Protein AF-A0A970RUE9-F1 (afdb_monomer_lite)

Radius of gyration: 29.3 Å; chains: 1; bounding box: 84×40×72 Å

Sequence (113 aa):
MDEKIIDLTKTVHELVKSNENIKDILAEIGFTDILKPGMLATAGRFMTIPKGAAFKKIDMSRVKEAFIARGYKIKSSPTLRAAIKTTKISGLRQRTPTFLSVILPSAAKMANT

Foldseek 3Di:
DDAQEDEQVAFQLVRCVVPVVVLVLCVVQPVPVCSPPVNCVPVSRVDTPVNVCVVVVHDPVVSVVSCVVVRYHYPDDPDDDDPPPDPPDDDPDDDDDDDDDDDDDDDDDDDDD

Secondary structure (DSSP, 8-state):
----EE-TTSBHHHHHHH-TTHHHHHHHHT-HHHHSHHHHHTGGGT-BHHHHHHHHT--HHHHHHHHHHTTPEE---S-----------------------------------

Structure (mmCIF, N/CA/C/O backbone):
data_AF-A0A970RUE9-F1
#
_entry.id   AF-A0A970RUE9-F1
#
loop_
_atom_site.group_PDB
_atom_site.id
_atom_site.type_symbol
_atom_site.label_atom_id
_atom_site.label_alt_id
_atom_site.label_comp_id
_atom_site.label_asym_id
_atom_site.label_entity_id
_atom_site.label_seq_id
_atom_site.pdbx_PDB_ins_code
_atom_site.Cartn_x
_atom_site.Cartn_y
_atom_site.Cartn_z
_atom_site.occupancy
_atom_site.B_iso_or_equiv
_atom_site.auth_seq_id
_atom_site.auth_comp_id
_atom_site.auth_asym_id
_atom_site.auth_atom_id
_atom_site.pdbx_PDB_model_num
ATOM 1 N N . MET A 1 1 ? -18.600 3.598 17.677 1.00 44.25 1 MET A N 1
ATOM 2 C CA . MET A 1 1 ? -18.184 3.069 16.363 1.00 44.25 1 MET A CA 1
ATOM 3 C C . MET A 1 1 ? -16.791 3.585 16.099 1.00 44.25 1 MET A C 1
ATOM 5 O O . MET A 1 1 ? 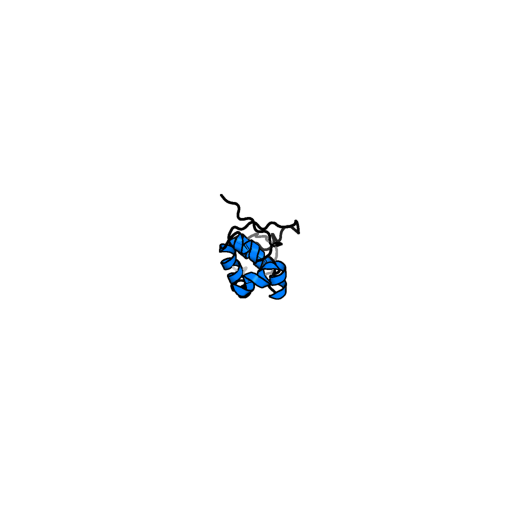-16.617 4.796 16.057 1.00 44.25 1 MET A O 1
ATOM 9 N N . ASP A 1 2 ? -15.812 2.695 16.014 1.00 60.78 2 ASP A N 1
ATOM 10 C CA . ASP A 1 2 ? -14.410 3.055 15.814 1.00 60.78 2 ASP A CA 1
ATOM 11 C C . ASP A 1 2 ? -14.233 3.693 14.434 1.00 60.78 2 ASP A C 1
ATOM 13 O O . ASP A 1 2 ? -14.449 3.058 13.397 1.00 60.78 2 ASP A O 1
ATOM 17 N N . GLU A 1 3 ? -13.893 4.979 14.406 1.00 69.06 3 GLU A N 1
ATOM 18 C CA . GLU A 1 3 ? -13.628 5.673 13.153 1.00 69.06 3 GLU A CA 1
ATOM 19 C C . GLU A 1 3 ? -12.363 5.091 12.509 1.00 69.06 3 GLU A C 1
ATOM 21 O O . GLU A 1 3 ? -11.248 5.247 13.010 1.00 69.06 3 GLU A O 1
ATOM 26 N N . LYS A 1 4 ? -12.522 4.416 11.367 1.00 84.12 4 LYS A N 1
ATOM 27 C CA . LYS A 1 4 ? -11.404 3.855 10.598 1.00 84.12 4 LYS A CA 1
ATOM 28 C C . LYS A 1 4 ? -10.675 4.970 9.848 1.00 84.12 4 LYS A C 1
ATOM 30 O O . LYS A 1 4 ? -10.934 5.211 8.672 1.00 84.12 4 LYS A O 1
ATOM 35 N N . ILE A 1 5 ? -9.777 5.676 10.530 1.00 89.12 5 ILE A N 1
ATOM 36 C CA . ILE A 1 5 ? -8.967 6.745 9.933 1.00 89.12 5 ILE A CA 1
ATOM 37 C C . ILE A 1 5 ? -7.639 6.169 9.433 1.00 89.12 5 ILE A C 1
ATOM 39 O O . ILE A 1 5 ? -6.924 5.501 10.177 1.00 89.12 5 ILE A O 1
ATOM 43 N N . ILE A 1 6 ? -7.290 6.452 8.178 1.00 90.12 6 ILE A N 1
ATOM 44 C CA . ILE A 1 6 ? -6.029 6.033 7.559 1.00 90.12 6 ILE A CA 1
ATOM 45 C C . ILE A 1 6 ? -5.169 7.238 7.180 1.00 90.12 6 ILE A C 1
ATOM 47 O O . ILE A 1 6 ? -5.648 8.202 6.586 1.00 90.12 6 ILE A O 1
ATOM 51 N N . ASP A 1 7 ? -3.879 7.168 7.498 1.00 91.12 7 ASP A N 1
ATOM 52 C CA . ASP A 1 7 ? -2.892 8.184 7.139 1.00 91.12 7 ASP A CA 1
ATOM 53 C C . ASP A 1 7 ? -1.952 7.643 6.057 1.00 91.12 7 ASP A C 1
ATOM 55 O O . ASP A 1 7 ? -1.115 6.782 6.315 1.00 91.12 7 ASP A O 1
ATOM 59 N N . LEU A 1 8 ? -2.096 8.148 4.831 1.00 88.88 8 LEU A N 1
ATOM 60 C CA . LEU A 1 8 ? -1.333 7.673 3.672 1.00 88.88 8 LEU A CA 1
ATOM 61 C C . LEU A 1 8 ? 0.148 8.088 3.707 1.00 88.88 8 LEU A C 1
ATOM 63 O O . LEU A 1 8 ? 0.922 7.636 2.863 1.00 88.88 8 LEU A O 1
ATOM 67 N N . THR A 1 9 ? 0.545 8.952 4.647 1.00 89.12 9 THR A N 1
ATOM 68 C CA . THR A 1 9 ? 1.953 9.326 4.851 1.00 89.12 9 THR A CA 1
ATOM 69 C C . THR A 1 9 ? 2.732 8.262 5.616 1.00 89.12 9 THR A C 1
ATOM 71 O O . THR A 1 9 ? 3.954 8.192 5.485 1.00 89.12 9 THR A O 1
ATOM 74 N N . LYS A 1 10 ? 2.027 7.405 6.366 1.00 91.69 10 LYS A N 1
ATOM 75 C CA . LYS A 1 10 ? 2.625 6.289 7.090 1.00 91.69 10 LYS A CA 1
ATOM 76 C C . LYS A 1 10 ? 3.113 5.205 6.142 1.00 91.69 10 LYS A C 1
ATOM 78 O O . LYS A 1 10 ? 2.686 5.075 4.990 1.00 91.69 10 LYS A O 1
ATOM 83 N N . THR A 1 11 ? 4.029 4.408 6.663 1.00 93.31 11 THR A N 1
ATOM 84 C CA . THR A 1 11 ? 4.614 3.287 5.934 1.00 93.31 11 THR A CA 1
ATOM 85 C C . THR A 1 11 ? 3.600 2.152 5.810 1.00 93.31 11 THR A C 1
ATOM 87 O O . THR A 1 11 ? 2.717 1.986 6.658 1.00 93.31 11 THR A O 1
ATOM 90 N N . VAL A 1 12 ? 3.714 1.340 4.757 1.00 92.06 12 VAL A N 1
ATOM 91 C CA . VAL A 1 12 ? 2.808 0.195 4.551 1.00 92.06 12 VAL A CA 1
ATOM 92 C C . VAL A 1 12 ? 2.861 -0.759 5.749 1.00 92.06 12 VAL A C 1
ATOM 94 O O . VAL A 1 12 ? 1.824 -1.245 6.195 1.00 92.06 12 VAL A O 1
ATOM 97 N N . HIS A 1 13 ? 4.048 -0.963 6.324 1.00 93.38 13 HIS A N 1
ATOM 98 C CA . HIS A 1 13 ? 4.236 -1.780 7.519 1.00 93.38 13 HIS A CA 1
ATOM 99 C C . HIS A 1 13 ? 3.437 -1.258 8.729 1.00 93.38 13 HIS A C 1
ATOM 101 O O . HIS A 1 13 ? 2.758 -2.036 9.395 1.00 93.38 13 HIS A O 1
ATOM 107 N N . GLU A 1 14 ? 3.469 0.047 9.015 1.00 92.88 14 GLU A N 1
ATOM 108 C CA . GLU A 1 14 ? 2.717 0.641 10.135 1.00 92.88 14 GLU A CA 1
ATOM 109 C C . GLU A 1 14 ? 1.203 0.573 9.941 1.00 92.88 14 GLU A C 1
ATOM 111 O O . GLU A 1 14 ? 0.463 0.315 10.894 1.00 92.88 14 GLU A O 1
ATOM 116 N N . LEU A 1 15 ? 0.744 0.810 8.711 1.00 91.88 15 LEU A N 1
ATOM 117 C CA . LEU A 1 15 ? -0.669 0.747 8.359 1.00 91.88 15 LEU A CA 1
ATOM 118 C C . LEU A 1 15 ? -1.209 -0.665 8.565 1.00 91.88 15 LEU A C 1
ATOM 120 O O . LEU A 1 15 ? -2.169 -0.859 9.306 1.00 91.88 15 LEU A O 1
ATOM 124 N N . VAL A 1 16 ? -0.529 -1.653 7.989 1.00 90.50 16 VAL A N 1
ATOM 125 C CA . VAL A 1 16 ? -0.894 -3.063 8.113 1.00 90.50 16 VAL A CA 1
ATOM 126 C C . VAL A 1 16 ? -0.827 -3.546 9.566 1.00 90.50 16 VAL A C 1
ATOM 128 O O . VAL A 1 16 ? -1.699 -4.294 9.994 1.00 90.50 16 VAL A O 1
ATOM 131 N N . LYS A 1 17 ? 0.160 -3.087 10.347 1.00 90.50 17 LYS A N 1
ATOM 132 C CA . LYS A 1 17 ? 0.273 -3.413 11.778 1.00 90.50 17 LYS A CA 1
ATOM 133 C C . LYS A 1 17 ? -0.880 -2.836 12.605 1.00 90.50 17 LYS A C 1
ATOM 135 O O . LYS A 1 17 ? -1.278 -3.434 13.596 1.00 90.50 17 LYS A O 1
ATOM 140 N N . SER A 1 18 ? -1.391 -1.671 12.213 1.00 89.00 18 SER A N 1
ATOM 141 C CA . SER A 1 18 ? -2.514 -1.015 12.889 1.00 89.00 18 SER A CA 1
ATOM 142 C C . SER A 1 18 ? -3.851 -1.665 12.525 1.00 89.00 18 SER A C 1
ATOM 144 O O . SER A 1 18 ? -4.763 -1.702 13.346 1.00 89.00 18 SER A O 1
ATOM 146 N N . ASN A 1 19 ? -3.990 -2.154 11.290 1.00 88.31 19 ASN A N 1
ATOM 147 C CA . ASN A 1 19 ? -5.195 -2.827 10.830 1.00 88.31 19 ASN A CA 1
ATOM 148 C C . ASN A 1 19 ? -4.880 -3.796 9.684 1.00 88.31 19 ASN A C 1
ATOM 150 O O . ASN A 1 19 ? -4.567 -3.376 8.568 1.00 88.31 19 ASN A O 1
ATOM 154 N N . GLU A 1 20 ? -5.027 -5.095 9.940 1.00 86.56 20 GLU A N 1
ATOM 155 C CA . GLU A 1 20 ? -4.693 -6.126 8.955 1.00 86.56 20 GLU A CA 1
ATOM 156 C C . GLU A 1 20 ? -5.613 -6.124 7.731 1.00 86.56 20 GLU A C 1
ATOM 158 O O . GLU A 1 20 ? -5.161 -6.495 6.652 1.00 86.56 20 GLU A O 1
ATOM 163 N N . ASN A 1 21 ? -6.843 -5.607 7.844 1.00 89.94 21 ASN A N 1
ATOM 164 C CA . ASN A 1 21 ? -7.774 -5.490 6.711 1.00 89.94 21 ASN A CA 1
ATOM 165 C C . ASN A 1 21 ? -7.229 -4.584 5.589 1.00 89.94 21 ASN A C 1
ATOM 167 O O . ASN A 1 21 ? -7.699 -4.628 4.455 1.00 89.94 21 ASN A O 1
ATOM 171 N N . ILE A 1 22 ? -6.225 -3.748 5.884 1.00 90.75 22 ILE A N 1
ATOM 172 C CA . ILE A 1 22 ? -5.545 -2.925 4.878 1.00 90.75 22 ILE A CA 1
ATOM 173 C C . ILE A 1 22 ? -4.786 -3.803 3.871 1.00 90.75 22 ILE A C 1
ATOM 175 O O . ILE A 1 22 ? -4.637 -3.393 2.720 1.00 90.75 22 ILE A O 1
ATOM 179 N N . LYS A 1 23 ? -4.348 -5.012 4.263 1.00 91.38 23 LYS A N 1
ATOM 180 C CA . LYS A 1 23 ? -3.680 -5.966 3.362 1.00 91.38 23 LYS A CA 1
ATOM 181 C C . LYS A 1 23 ? -4.570 -6.297 2.163 1.00 91.38 23 LYS A C 1
ATOM 183 O O . LYS A 1 23 ? -4.108 -6.206 1.031 1.00 91.38 23 LYS A O 1
ATOM 188 N N . ASP A 1 24 ? -5.845 -6.584 2.405 1.00 91.69 24 ASP A N 1
ATOM 189 C CA . ASP A 1 24 ? -6.787 -6.984 1.354 1.00 91.69 24 ASP A CA 1
ATOM 190 C C . ASP A 1 24 ? -7.041 -5.842 0.367 1.00 91.69 24 ASP A C 1
ATOM 192 O O . ASP A 1 24 ? -6.972 -6.021 -0.846 1.00 91.69 24 ASP A O 1
ATOM 196 N N . ILE A 1 25 ? -7.230 -4.628 0.889 1.00 92.62 25 ILE A N 1
ATOM 197 C CA . ILE A 1 25 ? -7.442 -3.424 0.075 1.00 92.62 25 ILE A CA 1
ATOM 198 C C . ILE A 1 25 ? -6.212 -3.146 -0.796 1.00 92.62 25 ILE A C 1
ATOM 200 O O . ILE A 1 25 ? -6.324 -2.864 -1.987 1.00 92.62 25 ILE A O 1
ATOM 204 N N . LEU A 1 26 ? -5.015 -3.250 -0.214 1.00 91.44 26 LEU A N 1
ATOM 205 C CA . LEU A 1 26 ? -3.763 -3.080 -0.945 1.00 91.44 26 LEU A CA 1
ATOM 206 C C . LEU A 1 26 ? -3.596 -4.144 -2.036 1.00 91.44 26 LEU A C 1
ATOM 208 O O . LEU A 1 26 ? -3.180 -3.804 -3.146 1.00 91.44 26 LEU A O 1
ATOM 212 N N . ALA A 1 27 ? -3.955 -5.400 -1.764 1.00 91.81 27 ALA A N 1
ATOM 213 C CA . ALA A 1 27 ? -3.907 -6.473 -2.752 1.00 91.81 27 ALA A CA 1
ATOM 214 C C . ALA A 1 27 ? -4.824 -6.175 -3.950 1.00 91.81 27 ALA A C 1
ATOM 216 O O . ALA A 1 27 ? -4.373 -6.270 -5.091 1.00 91.81 27 ALA A O 1
ATOM 217 N N . GLU A 1 28 ? -6.056 -5.723 -3.698 1.00 91.19 28 GLU A N 1
ATOM 218 C CA . GLU A 1 28 ? -7.041 -5.366 -4.733 1.00 91.19 28 GLU A CA 1
ATOM 219 C C . GLU A 1 28 ? -6.599 -4.198 -5.618 1.00 91.19 28 GLU A C 1
ATOM 221 O O . GLU A 1 28 ? -6.864 -4.177 -6.821 1.00 91.19 28 GLU A O 1
ATOM 226 N N . ILE A 1 29 ? -5.896 -3.224 -5.040 1.00 90.31 29 ILE A N 1
ATOM 227 C CA . ILE A 1 29 ? -5.362 -2.080 -5.786 1.00 90.31 29 ILE A CA 1
ATOM 228 C C . ILE A 1 29 ? -4.118 -2.477 -6.611 1.00 90.31 29 ILE A C 1
ATOM 230 O O . ILE A 1 29 ? -3.748 -1.769 -7.546 1.00 90.31 29 ILE A O 1
ATOM 234 N N . GLY A 1 30 ? -3.482 -3.616 -6.307 1.00 88.69 30 GLY A N 1
ATOM 235 C CA . GLY A 1 30 ? -2.314 -4.138 -7.029 1.00 88.69 30 GLY A CA 1
ATOM 236 C C . GLY A 1 30 ? -0.991 -4.052 -6.259 1.00 88.69 30 GLY A C 1
ATOM 237 O O . GLY A 1 30 ? 0.081 -4.311 -6.814 1.00 88.69 30 GLY A O 1
ATOM 238 N N . PHE A 1 31 ? -1.027 -3.732 -4.967 1.00 89.69 31 PHE A N 1
ATOM 239 C CA . PHE A 1 31 ? 0.129 -3.736 -4.065 1.00 89.69 31 PHE A CA 1
ATOM 240 C C . PHE A 1 31 ? 0.429 -5.140 -3.512 1.00 89.69 31 PHE A C 1
ATOM 242 O O . PHE A 1 31 ? 0.744 -5.303 -2.344 1.00 89.69 31 PHE A O 1
ATOM 249 N N . THR A 1 32 ? 0.367 -6.180 -4.335 1.00 89.88 32 THR A N 1
ATOM 250 C CA . THR A 1 32 ? 0.569 -7.571 -3.889 1.00 89.88 32 THR A CA 1
ATOM 251 C C . THR A 1 32 ? 2.011 -7.870 -3.464 1.00 89.88 32 THR A C 1
ATOM 253 O O . THR A 1 32 ? 2.239 -8.566 -2.478 1.00 89.88 32 THR A O 1
ATOM 256 N N . ASP A 1 33 ? 3.007 -7.305 -4.153 1.00 90.00 33 ASP A N 1
ATOM 257 C CA . ASP A 1 33 ? 4.423 -7.585 -3.866 1.00 90.00 33 ASP A CA 1
ATOM 258 C C . ASP A 1 33 ? 4.880 -7.076 -2.501 1.00 90.00 33 ASP A C 1
ATOM 260 O O . ASP A 1 33 ? 5.650 -7.752 -1.823 1.00 90.00 33 ASP A O 1
ATOM 264 N N . ILE A 1 34 ? 4.389 -5.905 -2.080 1.00 89.38 34 ILE A N 1
ATOM 265 C CA . ILE A 1 34 ? 4.759 -5.307 -0.790 1.00 89.38 34 ILE A CA 1
ATOM 266 C C . ILE A 1 34 ? 4.105 -6.035 0.392 1.00 89.38 34 ILE A C 1
ATOM 268 O O . ILE A 1 34 ? 4.570 -5.897 1.518 1.00 89.38 34 ILE A O 1
ATOM 272 N N . LEU A 1 35 ? 3.059 -6.832 0.143 1.00 89.44 35 LEU A N 1
ATOM 273 C CA . LEU A 1 35 ? 2.371 -7.633 1.161 1.00 89.44 35 LEU A CA 1
ATOM 274 C C . LEU A 1 35 ? 3.080 -8.956 1.460 1.00 89.44 35 LEU A C 1
ATOM 276 O O . LEU A 1 35 ? 2.794 -9.578 2.483 1.00 89.44 35 LEU A O 1
ATOM 280 N N . LYS A 1 36 ? 4.021 -9.385 0.608 1.00 92.38 36 LYS A N 1
ATOM 281 C CA . LYS A 1 36 ? 4.854 -10.562 0.882 1.00 92.38 36 LYS A CA 1
ATOM 282 C C . LYS A 1 36 ? 5.606 -10.332 2.202 1.00 92.38 36 LYS A C 1
ATOM 284 O O . LYS A 1 36 ? 6.205 -9.269 2.357 1.00 92.38 36 LYS A O 1
ATOM 289 N N . PRO A 1 37 ? 5.644 -11.299 3.136 1.00 87.75 37 PRO A N 1
ATOM 290 C CA . PRO A 1 37 ? 6.149 -11.078 4.495 1.00 87.75 37 PRO A CA 1
ATOM 291 C C . PRO A 1 37 ? 7.591 -10.550 4.526 1.00 87.75 37 PRO A C 1
ATOM 293 O O . PRO A 1 37 ? 7.886 -9.614 5.269 1.00 87.75 37 PRO A O 1
ATOM 296 N N . GLY A 1 38 ? 8.468 -11.066 3.657 1.00 91.56 38 GLY A N 1
ATOM 297 C CA . GLY A 1 38 ? 9.839 -10.561 3.528 1.00 91.56 38 GLY A CA 1
ATOM 298 C C . GLY A 1 38 ? 9.908 -9.107 3.044 1.00 91.56 38 GLY A C 1
ATOM 299 O O . GLY A 1 38 ? 10.685 -8.315 3.575 1.00 91.56 38 GLY A O 1
ATOM 300 N N . MET A 1 39 ? 9.054 -8.725 2.090 1.00 91.19 39 MET A N 1
ATOM 301 C CA . MET A 1 39 ? 8.994 -7.360 1.555 1.00 91.19 39 MET A CA 1
ATOM 302 C C . MET A 1 39 ? 8.355 -6.390 2.546 1.00 91.19 39 MET A C 1
ATOM 304 O O . MET A 1 39 ? 8.854 -5.283 2.725 1.00 91.19 39 MET A O 1
ATOM 308 N N . LEU A 1 40 ? 7.291 -6.804 3.234 1.00 91.38 40 LEU A N 1
ATOM 309 C CA . LEU A 1 40 ? 6.607 -5.993 4.236 1.00 91.38 40 LEU A CA 1
ATOM 310 C C . LEU A 1 40 ? 7.539 -5.646 5.407 1.00 91.38 40 LEU A C 1
ATOM 312 O O . LEU A 1 40 ? 7.545 -4.509 5.877 1.00 91.38 40 LEU A O 1
ATOM 316 N N . ALA A 1 41 ? 8.358 -6.607 5.848 1.00 90.94 41 ALA A N 1
ATOM 317 C CA . ALA A 1 41 ? 9.317 -6.421 6.935 1.00 90.94 41 ALA A CA 1
ATOM 318 C C . ALA A 1 41 ? 10.534 -5.559 6.551 1.00 90.94 41 ALA A C 1
ATOM 320 O O . ALA A 1 41 ? 11.170 -4.986 7.435 1.00 90.94 41 ALA A O 1
ATOM 321 N N . THR A 1 42 ? 10.854 -5.451 5.258 1.00 91.94 42 THR A N 1
ATOM 322 C CA . THR A 1 42 ? 12.019 -4.712 4.748 1.00 91.94 42 THR A CA 1
ATOM 323 C C . THR A 1 42 ? 11.584 -3.429 4.041 1.00 91.94 42 THR A C 1
ATOM 325 O O . THR A 1 42 ? 11.540 -2.361 4.652 1.00 91.94 42 THR A O 1
ATOM 328 N N . ALA A 1 43 ? 11.192 -3.530 2.771 1.00 89.31 43 ALA A N 1
ATOM 329 C CA . ALA A 1 43 ? 10.739 -2.420 1.942 1.00 89.31 43 ALA A CA 1
ATOM 330 C C . ALA A 1 43 ? 9.485 -1.737 2.510 1.00 89.31 43 ALA A C 1
ATOM 332 O O . ALA A 1 43 ? 9.356 -0.517 2.427 1.00 89.31 43 ALA A O 1
ATOM 333 N N . GLY A 1 44 ? 8.584 -2.493 3.143 1.00 89.06 44 GLY A N 1
ATOM 334 C CA . GLY A 1 44 ? 7.346 -1.976 3.727 1.00 89.06 44 GLY A CA 1
ATOM 335 C C . GLY A 1 44 ? 7.558 -0.963 4.853 1.00 89.06 44 GLY A C 1
ATOM 336 O O . GLY A 1 44 ? 6.645 -0.186 5.124 1.00 89.06 44 GLY A O 1
ATOM 337 N N . ARG A 1 45 ? 8.751 -0.922 5.468 1.00 91.50 45 ARG A N 1
ATOM 338 C CA . ARG A 1 45 ? 9.134 0.062 6.499 1.00 91.50 45 ARG A CA 1
ATOM 339 C C . ARG A 1 45 ? 9.537 1.426 5.941 1.00 91.50 45 ARG A C 1
ATOM 341 O O . ARG A 1 45 ? 9.607 2.384 6.695 1.00 91.50 45 ARG A O 1
ATOM 348 N N . PHE A 1 46 ? 9.812 1.519 4.644 1.00 89.50 46 PHE A N 1
ATOM 349 C CA . PHE A 1 46 ? 10.241 2.763 3.990 1.00 89.50 46 PHE A CA 1
ATOM 350 C C . PHE A 1 46 ? 9.296 3.177 2.859 1.00 89.50 46 PHE A C 1
ATOM 352 O O . PHE A 1 46 ? 9.234 4.348 2.474 1.00 89.50 46 PHE A O 1
ATOM 359 N N . MET A 1 47 ? 8.553 2.210 2.318 1.00 90.38 47 MET A N 1
ATOM 360 C CA . MET A 1 47 ? 7.568 2.417 1.274 1.00 90.38 47 MET A CA 1
ATOM 361 C C . MET A 1 47 ? 6.269 2.948 1.877 1.00 90.38 47 MET A C 1
ATOM 363 O O . MET A 1 47 ? 5.695 2.355 2.792 1.00 90.38 47 MET A O 1
ATOM 367 N N . THR A 1 48 ? 5.781 4.049 1.320 1.00 92.50 48 THR A N 1
ATOM 368 C CA . THR A 1 48 ? 4.453 4.596 1.606 1.00 92.50 48 THR A CA 1
ATOM 369 C C . THR A 1 48 ? 3.528 4.322 0.425 1.00 92.50 48 THR A C 1
ATOM 371 O O . THR A 1 48 ? 3.986 4.092 -0.699 1.00 92.50 48 THR A O 1
ATOM 374 N N . ILE A 1 49 ? 2.216 4.369 0.660 1.00 91.88 49 ILE A N 1
ATOM 375 C CA . ILE A 1 49 ? 1.212 4.188 -0.396 1.00 91.88 49 ILE A CA 1
ATOM 376 C C . ILE A 1 49 ? 1.426 5.140 -1.591 1.00 91.88 49 ILE A C 1
ATOM 378 O O . ILE A 1 49 ? 1.463 4.636 -2.712 1.00 91.88 49 ILE A O 1
ATOM 382 N N . PRO A 1 50 ? 1.638 6.465 -1.425 1.00 91.19 50 PRO A N 1
ATOM 383 C CA . PRO A 1 50 ? 1.848 7.354 -2.570 1.00 91.19 50 PRO A CA 1
ATOM 384 C C . PRO A 1 50 ? 3.122 7.037 -3.360 1.00 91.19 50 PRO A C 1
ATOM 386 O O . PRO A 1 50 ? 3.105 7.093 -4.588 1.00 91.19 50 PRO A O 1
ATOM 389 N N . LYS A 1 51 ? 4.213 6.647 -2.686 1.00 90.62 51 LYS A N 1
ATOM 390 C CA . LYS A 1 51 ? 5.455 6.247 -3.368 1.00 90.62 51 LYS A CA 1
ATOM 391 C C . LYS A 1 51 ? 5.261 4.965 -4.173 1.00 90.62 51 LYS A C 1
ATOM 393 O O . LYS A 1 51 ? 5.656 4.899 -5.333 1.00 90.62 51 LYS A O 1
ATOM 398 N N . GLY A 1 52 ? 4.618 3.962 -3.579 1.00 89.81 52 GLY A N 1
ATOM 399 C CA . GLY A 1 52 ? 4.357 2.707 -4.272 1.00 89.81 52 GLY A CA 1
ATOM 400 C C . GLY A 1 52 ? 3.327 2.858 -5.399 1.00 89.81 52 GLY A C 1
ATOM 401 O O . GLY A 1 52 ? 3.467 2.199 -6.425 1.00 89.81 52 GLY A O 1
ATOM 402 N N . ALA A 1 53 ? 2.346 3.758 -5.255 1.00 91.12 53 ALA A N 1
ATOM 403 C CA . ALA A 1 53 ? 1.391 4.091 -6.310 1.00 91.12 53 ALA A CA 1
ATOM 404 C C . ALA A 1 53 ? 2.105 4.707 -7.518 1.00 91.12 53 ALA A C 1
ATOM 406 O O . ALA A 1 53 ? 1.921 4.238 -8.636 1.00 91.12 53 ALA A O 1
ATOM 407 N N . ALA A 1 54 ? 2.998 5.678 -7.291 1.00 90.06 54 ALA A N 1
ATOM 408 C CA . ALA A 1 54 ? 3.820 6.258 -8.352 1.00 90.06 54 ALA A CA 1
ATOM 409 C C . ALA A 1 54 ? 4.703 5.202 -9.039 1.00 90.06 54 ALA A C 1
ATOM 411 O O . ALA A 1 54 ? 4.771 5.154 -10.265 1.00 90.06 54 ALA A O 1
ATOM 412 N N . PHE A 1 55 ? 5.323 4.307 -8.262 1.00 88.19 55 PHE A N 1
ATOM 413 C CA . PHE A 1 55 ? 6.177 3.241 -8.793 1.00 88.19 55 PHE A CA 1
ATOM 414 C C . PHE A 1 55 ? 5.400 2.222 -9.640 1.00 88.19 55 PHE A C 1
ATOM 416 O O . PHE A 1 55 ? 5.842 1.844 -10.723 1.00 88.19 55 PHE A O 1
ATOM 423 N N . LYS A 1 56 ? 4.216 1.806 -9.177 1.00 87.62 56 LYS A N 1
ATOM 424 C CA . LYS A 1 56 ? 3.328 0.886 -9.904 1.00 87.62 56 LYS A CA 1
ATOM 425 C C . LYS A 1 56 ? 2.457 1.577 -10.962 1.00 87.62 56 LYS A C 1
ATOM 427 O O . LYS A 1 56 ? 1.681 0.892 -11.620 1.00 87.62 56 LYS A O 1
ATOM 432 N N . LYS A 1 57 ? 2.588 2.899 -11.141 1.00 90.94 57 LYS A N 1
ATOM 433 C CA . LYS A 1 57 ? 1.758 3.726 -12.038 1.00 90.94 57 LYS A CA 1
ATOM 434 C C . LYS A 1 57 ? 0.254 3.578 -11.760 1.00 90.94 57 LYS A C 1
ATOM 436 O O . LYS A 1 57 ? -0.552 3.458 -12.676 1.00 90.94 57 LYS A O 1
ATOM 441 N N . ILE A 1 58 ? -0.111 3.556 -10.481 1.00 89.12 58 ILE A N 1
ATOM 442 C CA . ILE A 1 58 ? -1.494 3.489 -10.007 1.00 89.12 58 ILE A CA 1
ATOM 443 C C . ILE A 1 58 ? -1.955 4.901 -9.650 1.00 89.12 58 ILE A C 1
ATOM 445 O O . ILE A 1 58 ? -1.287 5.607 -8.891 1.00 89.12 58 ILE A O 1
ATOM 449 N N . ASP A 1 59 ? -3.129 5.293 -10.140 1.00 90.50 59 ASP A N 1
ATOM 450 C CA . ASP A 1 59 ? -3.712 6.592 -9.824 1.00 90.50 59 ASP A CA 1
ATOM 451 C C . ASP A 1 59 ? -4.080 6.709 -8.343 1.00 90.50 59 ASP A C 1
ATOM 453 O O . ASP A 1 59 ? -4.829 5.900 -7.786 1.00 90.50 59 ASP A O 1
ATOM 457 N N . MET A 1 60 ? -3.619 7.789 -7.709 1.00 88.88 60 MET A N 1
ATOM 458 C CA . MET A 1 60 ? -3.929 8.071 -6.305 1.00 88.88 60 MET A CA 1
ATOM 459 C C . MET A 1 60 ? -5.429 8.239 -6.046 1.00 88.88 60 MET A C 1
ATOM 461 O O . MET A 1 60 ? -5.881 7.965 -4.936 1.00 88.88 60 MET A O 1
ATOM 465 N N . SER A 1 61 ? -6.210 8.660 -7.042 1.00 88.75 61 SER A N 1
ATOM 466 C CA . SER A 1 61 ? -7.672 8.730 -6.932 1.00 88.75 61 SER A CA 1
ATOM 467 C C . SER A 1 61 ? -8.277 7.346 -6.701 1.00 88.75 61 SER A C 1
ATOM 469 O O . SER A 1 61 ? -9.008 7.161 -5.732 1.00 88.75 61 SER A O 1
ATOM 471 N N . ARG A 1 62 ? -7.864 6.347 -7.491 1.00 90.31 62 ARG A N 1
ATOM 472 C CA . ARG A 1 62 ? -8.327 4.959 -7.358 1.00 90.31 62 ARG A CA 1
ATOM 473 C C . ARG A 1 62 ? -7.957 4.362 -6.003 1.00 90.31 62 ARG A C 1
ATOM 475 O O . ARG A 1 62 ? -8.766 3.677 -5.384 1.00 90.31 62 ARG A O 1
ATOM 482 N N . VAL A 1 63 ? -6.747 4.653 -5.521 1.00 90.81 63 VAL A N 1
ATOM 483 C CA . VAL A 1 63 ? -6.304 4.244 -4.180 1.00 90.81 63 VAL A CA 1
ATOM 484 C C . VAL A 1 63 ? -7.257 4.801 -3.120 1.00 90.81 63 VAL A C 1
ATOM 486 O O . VAL A 1 63 ? -7.752 4.056 -2.278 1.00 90.81 63 VAL A O 1
ATOM 489 N N . LYS A 1 64 ? -7.535 6.111 -3.166 1.00 90.12 64 LYS A N 1
ATOM 490 C CA . LYS A 1 64 ? -8.418 6.773 -2.199 1.00 90.12 64 LYS A CA 1
ATOM 491 C C . LYS A 1 64 ? -9.839 6.206 -2.247 1.00 90.12 64 LYS A C 1
ATOM 493 O O . LYS A 1 64 ? -10.407 5.917 -1.199 1.00 90.12 64 LYS A O 1
ATOM 498 N N . GLU A 1 65 ? -10.389 6.018 -3.442 1.00 90.75 65 GLU A N 1
ATOM 499 C CA . GLU A 1 65 ? -11.727 5.454 -3.647 1.00 90.75 65 GLU A CA 1
ATOM 500 C C . GLU A 1 65 ? -11.864 4.051 -3.051 1.00 90.75 65 GLU A C 1
ATOM 502 O O . GLU A 1 65 ? -12.838 3.789 -2.352 1.00 90.75 65 GLU A O 1
ATOM 507 N N . ALA A 1 66 ? -10.870 3.179 -3.241 1.00 91.44 66 ALA A N 1
ATOM 508 C CA . ALA A 1 66 ? -10.880 1.831 -2.673 1.00 91.44 66 ALA A CA 1
ATOM 509 C C . ALA A 1 66 ? -10.908 1.838 -1.132 1.00 91.44 66 ALA A C 1
ATOM 511 O O . ALA A 1 66 ? -11.656 1.076 -0.517 1.00 91.44 66 ALA A O 1
ATOM 512 N N . PHE A 1 67 ? -10.155 2.740 -0.493 1.00 90.88 67 PHE A N 1
ATOM 513 C CA . PHE A 1 67 ? -10.211 2.911 0.963 1.00 90.88 67 PHE A CA 1
ATOM 514 C C . PHE A 1 67 ? -11.568 3.458 1.428 1.00 90.88 67 PHE A C 1
ATOM 516 O O . PHE A 1 67 ? -12.143 2.940 2.387 1.00 90.88 67 PHE A O 1
ATOM 523 N N . ILE A 1 68 ? -12.114 4.459 0.734 1.00 89.81 68 ILE A N 1
ATOM 524 C CA . ILE A 1 68 ? -13.417 5.056 1.068 1.00 89.81 68 ILE A CA 1
ATOM 525 C C . ILE A 1 68 ? -14.549 4.033 0.907 1.00 89.81 68 ILE A C 1
ATOM 527 O O . ILE A 1 68 ? -15.397 3.925 1.791 1.00 89.81 68 ILE A O 1
ATOM 531 N N . ALA A 1 69 ? -14.533 3.228 -0.160 1.00 89.44 69 ALA A N 1
ATOM 532 C CA . ALA A 1 69 ? -15.512 2.165 -0.406 1.00 89.44 69 ALA A CA 1
ATOM 533 C C . ALA A 1 69 ? -15.538 1.108 0.713 1.00 89.44 69 ALA A C 1
ATOM 535 O O . ALA A 1 69 ? -16.564 0.483 0.967 1.00 89.44 69 ALA A O 1
ATOM 536 N N . ARG A 1 70 ? -14.418 0.940 1.423 1.00 89.81 70 ARG A N 1
ATOM 537 C CA . ARG A 1 70 ? -14.262 0.043 2.580 1.00 89.81 70 ARG A CA 1
ATOM 538 C C . ARG A 1 70 ? -14.562 0.724 3.922 1.00 89.81 70 ARG A C 1
ATOM 540 O O . ARG A 1 70 ? -14.359 0.123 4.978 1.00 89.81 70 ARG A O 1
ATOM 547 N N . GLY A 1 71 ? -15.035 1.971 3.889 1.00 89.38 71 GLY A N 1
ATOM 548 C CA . GLY A 1 71 ? -15.413 2.757 5.062 1.00 89.38 71 GLY A CA 1
ATOM 549 C C . GLY A 1 71 ? -14.249 3.455 5.767 1.00 89.38 71 GLY A C 1
ATOM 550 O O . GLY A 1 71 ? -14.402 3.847 6.923 1.00 89.38 71 GLY A O 1
ATOM 551 N N . TYR A 1 72 ? -13.087 3.608 5.119 1.00 90.00 72 TYR A N 1
ATOM 552 C CA . TYR A 1 72 ? -11.962 4.346 5.697 1.00 90.00 72 TYR A CA 1
ATOM 553 C C . TYR A 1 72 ? -12.063 5.847 5.406 1.00 90.00 72 TYR A C 1
ATOM 555 O O . TYR A 1 72 ? -12.241 6.272 4.263 1.00 90.00 72 TYR A O 1
ATOM 563 N N . LYS A 1 73 ? -11.860 6.670 6.438 1.00 89.25 73 LYS A N 1
ATOM 564 C CA . LYS A 1 73 ? -11.622 8.112 6.300 1.00 89.25 73 LYS A CA 1
ATOM 565 C C . LYS A 1 73 ? -10.137 8.355 6.085 1.00 89.25 73 LYS A C 1
ATOM 567 O O . LYS A 1 73 ? -9.306 8.016 6.922 1.00 89.25 73 LYS A O 1
ATOM 572 N N . ILE A 1 74 ? -9.794 8.993 4.980 1.00 88.75 74 ILE A N 1
ATOM 573 C CA . ILE A 1 74 ? -8.408 9.341 4.681 1.00 88.75 74 ILE A CA 1
ATOM 574 C C . ILE A 1 74 ? -8.072 10.636 5.412 1.00 88.75 74 ILE A C 1
ATOM 576 O O . ILE A 1 74 ? -8.757 11.644 5.230 1.00 88.75 74 ILE A O 1
ATOM 580 N N . LYS A 1 75 ? -7.004 10.626 6.212 1.00 86.31 75 LYS A N 1
ATOM 581 C CA . LYS A 1 75 ? -6.433 11.818 6.841 1.00 86.31 75 LYS A CA 1
ATOM 582 C C . LYS A 1 75 ? -5.775 12.664 5.751 1.00 86.31 75 LYS A C 1
ATOM 584 O O . LYS A 1 75 ? -4.578 12.590 5.495 1.00 86.31 75 LYS A O 1
ATOM 589 N N . SER A 1 76 ? -6.605 13.391 5.015 1.00 64.31 76 SER A N 1
ATOM 590 C CA . SER A 1 76 ? -6.160 14.256 3.936 1.00 64.31 76 SER A CA 1
ATOM 591 C C . SER A 1 76 ? -5.511 15.497 4.540 1.00 64.31 76 SER A C 1
ATOM 593 O O . SER A 1 76 ? -6.167 16.257 5.248 1.00 64.31 76 SE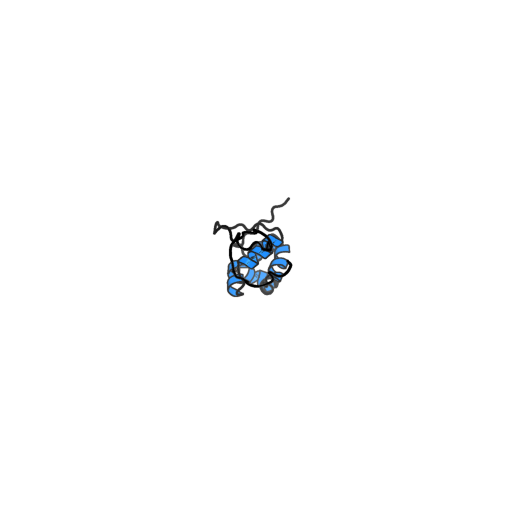R A O 1
ATOM 595 N N . SER A 1 77 ? -4.252 15.753 4.187 1.00 47.53 77 SER A N 1
ATOM 596 C CA . SER A 1 77 ? -3.781 17.136 4.055 1.00 47.53 77 SER A CA 1
ATOM 597 C C . SER A 1 77 ? -4.770 17.888 3.142 1.00 47.53 77 SER A C 1
ATOM 599 O O . SER A 1 77 ? -5.273 17.278 2.188 1.00 47.53 77 SER A O 1
ATOM 601 N N . PRO A 1 78 ? -5.134 19.148 3.435 1.00 47.84 78 PRO A N 1
ATOM 602 C CA . PRO A 1 78 ? -6.151 19.882 2.694 1.00 47.84 78 PRO A CA 1
ATOM 603 C C . PRO A 1 78 ? -5.642 20.189 1.284 1.00 47.84 78 PRO A C 1
ATOM 605 O O . PRO A 1 78 ? -5.086 21.244 1.005 1.00 47.84 78 PRO A O 1
ATOM 608 N N . THR A 1 79 ? -5.834 19.258 0.358 1.00 43.28 79 THR A N 1
ATOM 609 C CA . THR A 1 79 ? -5.615 19.506 -1.062 1.00 43.28 79 THR A CA 1
ATOM 610 C C . THR A 1 79 ? -6.865 19.085 -1.816 1.00 43.28 79 THR A C 1
ATOM 612 O O . THR A 1 79 ? -7.016 17.955 -2.267 1.00 43.28 79 THR A O 1
ATOM 615 N N . LEU A 1 80 ? -7.752 20.082 -1.890 1.00 42.91 80 LEU A N 1
ATOM 616 C CA . LEU A 1 80 ? -8.662 20.375 -2.994 1.00 42.91 80 LEU A CA 1
ATOM 617 C C . LEU A 1 80 ? -9.863 19.432 -3.177 1.00 42.91 80 LEU A C 1
ATOM 619 O O . LEU A 1 80 ? -9.857 18.467 -3.929 1.00 42.91 80 LEU A O 1
ATOM 623 N N . ARG A 1 81 ? -10.934 19.811 -2.471 1.00 43.38 81 ARG A N 1
ATOM 624 C CA . ARG A 1 81 ? -12.295 20.046 -2.986 1.00 43.38 81 ARG A CA 1
ATOM 625 C C . ARG A 1 81 ? -12.632 19.407 -4.349 1.00 43.38 81 ARG A C 1
ATOM 627 O O . ARG A 1 81 ? -12.142 19.827 -5.387 1.00 43.38 81 ARG A O 1
ATOM 634 N N . ALA A 1 82 ? -13.661 18.564 -4.308 1.00 44.62 82 ALA A N 1
ATOM 635 C CA . ALA A 1 82 ? -14.776 18.584 -5.255 1.00 44.62 82 ALA A CA 1
ATOM 636 C C . ALA A 1 82 ? -14.467 18.324 -6.743 1.00 44.62 82 ALA A C 1
ATOM 638 O O . ALA A 1 82 ? -14.590 19.212 -7.581 1.00 44.62 82 ALA A O 1
ATOM 639 N N . ALA A 1 83 ? -14.302 17.051 -7.101 1.00 42.31 83 ALA A N 1
ATOM 640 C CA . ALA A 1 83 ? -14.807 16.552 -8.381 1.00 42.31 83 ALA A CA 1
ATOM 641 C C . ALA A 1 83 ? -16.255 16.056 -8.201 1.00 42.31 83 ALA A C 1
ATOM 643 O O . ALA A 1 83 ? -16.575 14.894 -8.417 1.00 42.31 83 ALA A O 1
ATOM 644 N N . ILE A 1 84 ? -17.155 16.958 -7.797 1.00 48.78 84 ILE A N 1
ATOM 645 C CA . ILE A 1 84 ? -18.612 16.769 -7.912 1.00 48.78 84 ILE A CA 1
ATOM 646 C C . ILE A 1 84 ? -19.000 17.071 -9.373 1.00 48.78 84 ILE A C 1
ATOM 648 O O . ILE A 1 84 ? -19.759 17.991 -9.661 1.00 48.78 84 ILE A O 1
ATOM 652 N N . LYS A 1 85 ? -18.398 16.364 -10.334 1.00 41.06 85 LYS A N 1
ATOM 653 C CA . LYS A 1 85 ? -18.728 16.472 -11.762 1.00 41.06 85 LYS A CA 1
ATOM 654 C C . LYS A 1 85 ? -18.553 15.122 -12.438 1.00 41.06 85 LYS A C 1
ATOM 656 O O . LYS A 1 85 ? -17.554 14.901 -13.105 1.00 41.06 85 LYS A O 1
ATOM 661 N N . THR A 1 86 ? -19.519 14.228 -12.261 1.00 42.22 86 THR A N 1
ATOM 662 C CA . THR A 1 86 ? -20.173 13.487 -13.364 1.00 42.22 86 THR A CA 1
ATOM 663 C C . THR A 1 86 ? -21.228 12.563 -12.774 1.00 42.22 86 THR A C 1
ATOM 665 O O . THR A 1 86 ? -21.155 11.339 -12.772 1.00 42.22 86 THR A O 1
ATOM 668 N N . THR A 1 87 ? -22.250 13.210 -12.232 1.00 40.25 87 THR A N 1
ATOM 669 C CA . THR A 1 87 ? -23.545 12.620 -11.950 1.00 40.25 87 THR A CA 1
ATOM 670 C C . THR A 1 87 ? -24.081 11.985 -13.234 1.00 40.25 87 THR A C 1
ATOM 672 O O . THR A 1 87 ? -24.408 12.670 -14.201 1.00 40.25 87 THR A O 1
ATOM 675 N N . LYS A 1 88 ? -24.168 10.658 -13.247 1.00 50.66 88 LYS A N 1
ATOM 676 C CA . LYS A 1 88 ? -24.955 9.894 -14.210 1.00 50.66 88 LYS A CA 1
ATOM 677 C C . LYS A 1 88 ? -26.428 9.989 -13.802 1.00 50.66 88 LYS A C 1
ATOM 679 O O . LYS A 1 88 ? -26.880 9.163 -13.027 1.00 50.66 88 LYS A O 1
ATOM 684 N N . ILE A 1 89 ? -27.141 11.013 -14.269 1.00 51.09 89 ILE A N 1
ATOM 685 C CA . ILE A 1 89 ? -28.619 11.150 -14.305 1.00 51.09 89 ILE A CA 1
ATOM 686 C C . ILE A 1 89 ? -28.884 12.435 -15.109 1.00 51.09 89 ILE A C 1
ATOM 688 O O . ILE A 1 89 ? -28.292 13.458 -14.807 1.00 51.09 89 ILE A O 1
ATOM 692 N N . SER A 1 90 ? -29.698 12.514 -16.155 1.00 41.47 90 SER A N 1
ATOM 693 C CA . SER A 1 90 ? -30.940 11.822 -16.487 1.00 41.47 90 SER A CA 1
ATOM 694 C C . SER A 1 90 ? -31.281 12.131 -17.959 1.00 41.47 90 SER A C 1
ATOM 696 O O . SER A 1 90 ? -30.774 13.096 -18.529 1.00 41.47 90 SER A O 1
ATOM 698 N N . GLY A 1 91 ? -32.097 11.289 -18.596 1.00 44.41 91 GLY A N 1
ATOM 699 C CA . GLY A 1 91 ? -32.485 11.441 -19.995 1.00 44.41 91 GLY A CA 1
ATOM 700 C C . GLY A 1 91 ? -33.171 12.776 -20.296 1.00 44.41 91 GLY A C 1
ATOM 701 O O . GLY A 1 91 ? -34.159 13.138 -19.664 1.00 44.41 91 GLY A O 1
ATOM 702 N N . LEU A 1 92 ? -32.696 13.466 -21.334 1.00 47.41 92 LEU A N 1
ATOM 703 C CA . LEU A 1 92 ? -33.402 14.595 -21.925 1.00 47.41 92 LEU A CA 1
ATOM 704 C C . LEU A 1 92 ? -34.452 14.059 -22.912 1.00 47.41 92 LEU A C 1
ATOM 706 O O . LEU A 1 92 ? -34.247 13.998 -24.121 1.00 47.41 92 LEU A O 1
ATOM 710 N N . ARG A 1 93 ? -35.590 13.620 -22.372 1.00 45.28 93 ARG A N 1
ATOM 711 C CA . ARG A 1 93 ? -36.822 13.394 -23.132 1.00 45.28 93 ARG A CA 1
ATOM 712 C C . ARG A 1 93 ? -38.002 13.950 -22.332 1.00 45.28 93 ARG A C 1
ATOM 714 O O . ARG A 1 93 ? -38.625 13.220 -21.578 1.00 45.28 93 ARG A O 1
ATOM 721 N N . GLN A 1 94 ? -38.311 15.234 -22.524 1.00 45.19 94 GLN A N 1
ATOM 722 C CA . GLN A 1 94 ? -39.534 15.718 -23.191 1.00 45.19 94 GLN A CA 1
ATOM 723 C C . GLN A 1 94 ? -39.932 17.159 -22.791 1.00 45.19 94 GLN A C 1
ATOM 725 O O . GLN A 1 94 ? -40.039 17.484 -21.617 1.00 45.19 94 GLN A O 1
ATOM 730 N N . ARG A 1 95 ? -40.332 17.898 -23.839 1.00 45.50 95 ARG A N 1
ATOM 731 C CA . ARG A 1 95 ? -41.296 19.018 -23.933 1.00 45.50 95 ARG A CA 1
ATOM 732 C C . ARG A 1 95 ? -40.840 20.424 -23.536 1.00 45.50 95 ARG A C 1
ATOM 734 O O . ARG A 1 95 ? -40.849 20.782 -22.369 1.00 45.50 95 ARG A O 1
ATO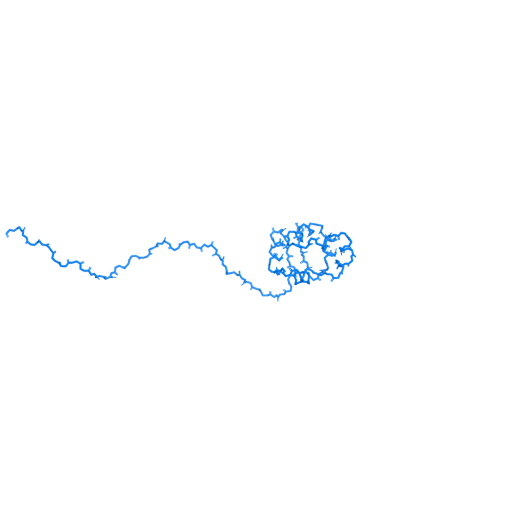M 741 N N . THR A 1 96 ? -40.779 21.279 -24.554 1.00 43.94 96 THR A N 1
ATOM 742 C CA . THR A 1 96 ? -41.814 22.313 -24.726 1.00 43.94 96 THR A CA 1
ATOM 743 C C . THR A 1 96 ? -42.341 22.291 -26.172 1.00 43.94 96 THR A C 1
ATOM 745 O O . THR A 1 96 ? -41.559 22.087 -27.101 1.00 43.94 96 THR A O 1
ATOM 748 N N . PRO A 1 97 ? -43.664 22.421 -26.387 1.00 49.81 97 PRO A N 1
ATOM 749 C CA . PRO A 1 97 ? -44.260 22.621 -27.698 1.00 49.81 97 PRO A CA 1
ATOM 750 C C . PRO A 1 97 ? -44.407 24.126 -27.953 1.00 49.81 97 PRO A C 1
ATOM 752 O O . PRO A 1 97 ? -45.248 24.789 -27.355 1.00 49.81 97 PRO A O 1
ATOM 755 N N . THR A 1 98 ? -43.600 24.665 -28.853 1.00 51.03 98 THR A N 1
ATOM 756 C CA . THR A 1 98 ? -43.794 25.995 -29.447 1.00 51.03 98 THR A CA 1
ATOM 757 C C . THR A 1 98 ? -43.577 25.785 -30.939 1.00 51.03 98 THR A C 1
ATOM 759 O O . THR A 1 98 ? -42.472 25.453 -31.348 1.00 51.03 98 THR A O 1
ATOM 762 N N . PHE A 1 99 ? -44.640 25.593 -31.725 1.00 50.44 99 PHE A N 1
ATOM 763 C CA . PHE A 1 99 ? -45.423 26.665 -32.360 1.00 50.44 99 PHE A CA 1
ATOM 764 C C . PHE A 1 99 ? -44.515 27.700 -33.038 1.00 50.44 99 PHE A C 1
ATOM 766 O O . PHE A 1 99 ? -43.696 28.322 -32.372 1.00 50.44 99 PHE A O 1
ATOM 773 N N . LEU A 1 100 ? -44.749 27.880 -34.345 1.00 41.62 100 LEU A N 1
ATOM 774 C CA . LEU A 1 100 ? -43.952 28.566 -35.376 1.00 41.62 100 LEU A CA 1
ATOM 775 C C . LEU A 1 100 ? -42.774 27.713 -35.883 1.00 41.62 100 LEU A C 1
ATOM 777 O O . LEU A 1 100 ? -41.855 27.405 -35.148 1.00 41.62 100 LEU A O 1
ATOM 781 N N . SER A 1 101 ? -42.697 27.316 -37.149 1.00 43.88 101 SER A N 1
ATOM 782 C CA . SER A 1 101 ? -43.172 28.004 -38.344 1.00 43.88 101 SER A CA 1
ATOM 783 C C . SER A 1 101 ? -43.208 27.039 -39.536 1.00 43.88 101 SER A C 1
ATOM 785 O O . SER A 1 101 ? -42.300 26.240 -39.720 1.00 43.88 101 SER A O 1
ATOM 787 N N . VAL A 1 102 ? -44.308 27.135 -40.291 1.00 48.19 102 VAL A N 1
ATOM 788 C CA . VAL A 1 102 ? -44.349 27.303 -41.753 1.00 48.19 102 VAL A CA 1
ATOM 789 C C . VAL A 1 102 ? -43.480 26.348 -42.577 1.00 48.19 102 VAL A C 1
ATOM 791 O O . VAL A 1 102 ? -42.269 26.479 -42.571 1.00 48.19 102 VAL A O 1
ATOM 794 N N . ILE A 1 103 ? -44.121 25.485 -43.376 1.00 46.53 103 ILE A N 1
ATOM 795 C CA . ILE A 1 103 ? -43.934 25.348 -44.839 1.00 46.53 103 ILE A CA 1
ATOM 796 C C . ILE A 1 103 ? -45.024 24.378 -45.356 1.00 46.53 103 ILE A C 1
ATOM 798 O O . ILE A 1 103 ? -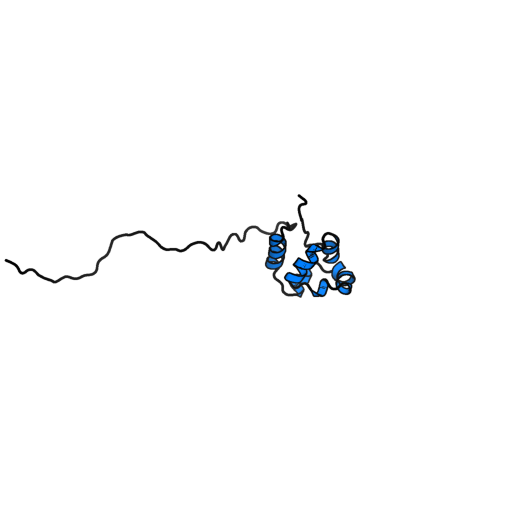44.987 23.206 -45.010 1.00 46.53 103 ILE A O 1
ATOM 802 N N . LEU A 1 104 ? -45.970 24.930 -46.145 1.00 41.19 104 LEU A N 1
ATOM 803 C CA . LEU A 1 104 ? -46.792 24.362 -47.253 1.00 41.19 104 LEU A CA 1
ATOM 804 C C . LEU A 1 104 ? -47.501 22.984 -47.094 1.00 41.19 104 LEU A C 1
ATOM 806 O O . LEU A 1 104 ? -46.928 22.061 -46.533 1.00 41.19 104 LEU A O 1
ATOM 810 N N . PRO A 1 105 ? -48.712 22.774 -47.671 1.00 46.19 105 PRO A N 1
ATOM 811 C CA . PRO A 1 105 ? -49.018 23.093 -49.070 1.00 46.19 105 PRO A CA 1
ATOM 812 C C . PRO A 1 105 ? -50.301 23.908 -49.306 1.00 46.19 105 PRO A C 1
ATOM 814 O O . PRO A 1 105 ? -51.378 23.619 -48.789 1.00 46.19 105 PRO A O 1
ATOM 817 N N . SER A 1 106 ? -50.159 24.894 -50.193 1.00 48.91 106 SER A N 1
ATOM 818 C CA . SER A 1 106 ? -51.225 25.373 -51.070 1.00 48.91 106 SER A CA 1
ATOM 819 C C . SER A 1 106 ? -51.665 24.244 -52.013 1.00 48.91 106 SER A C 1
ATOM 821 O O . SER A 1 106 ? -50.839 23.420 -52.402 1.00 48.91 106 SER A O 1
ATOM 823 N N . ALA A 1 107 ? -52.937 24.290 -52.414 1.00 46.81 107 ALA A N 1
ATOM 824 C CA . ALA A 1 107 ? -53.649 23.418 -53.354 1.00 46.81 107 ALA A CA 1
ATOM 825 C C . ALA A 1 107 ? -54.234 22.110 -52.784 1.00 46.81 107 ALA A C 1
ATOM 827 O O . ALA A 1 107 ? -53.585 21.072 -52.776 1.00 46.81 107 ALA A O 1
ATOM 828 N N . ALA A 1 108 ? -55.528 22.144 -52.436 1.00 44.53 108 ALA A N 1
ATOM 829 C CA . ALA A 1 108 ? -56.523 21.242 -53.027 1.00 44.53 108 ALA A CA 1
ATOM 830 C C . ALA A 1 108 ? -57.960 21.574 -52.574 1.00 44.53 108 ALA A C 1
ATOM 832 O O . ALA A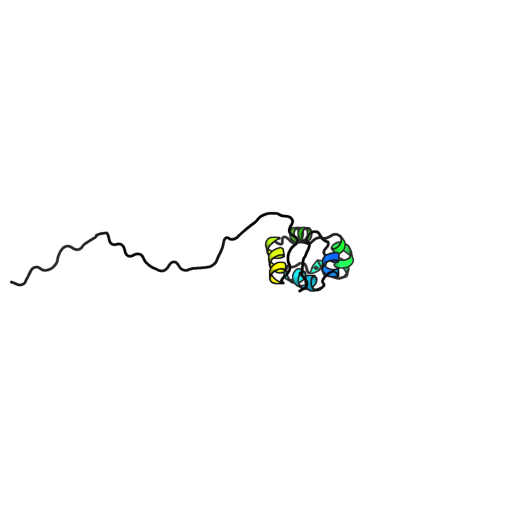 1 108 ? -58.272 21.576 -51.388 1.00 44.53 108 ALA A O 1
ATOM 833 N N . LYS A 1 109 ? -58.837 21.688 -53.580 1.00 49.22 109 LYS A N 1
ATOM 834 C CA . LYS A 1 109 ? -60.274 21.360 -53.565 1.00 49.22 109 LYS A CA 1
ATOM 835 C C . LYS A 1 109 ? -61.274 22.403 -53.050 1.00 49.22 109 LYS A C 1
ATOM 837 O O . LYS A 1 109 ? -61.971 22.226 -52.059 1.00 49.22 109 LYS A O 1
ATOM 842 N N . MET A 1 110 ? -61.454 23.417 -53.890 1.00 45.38 110 MET A N 1
ATOM 843 C CA . MET A 1 110 ? -62.755 24.029 -54.152 1.00 45.38 110 MET A CA 1
ATOM 844 C C . MET A 1 110 ? -63.423 23.207 -55.269 1.00 45.38 110 MET A C 1
ATOM 846 O O . MET A 1 110 ? -62.929 23.208 -56.391 1.00 45.38 110 MET A O 1
ATOM 850 N N . ALA A 1 111 ? -64.450 22.422 -54.935 1.00 48.97 111 ALA A N 1
ATOM 851 C CA . ALA A 1 111 ? -65.432 21.859 -55.871 1.00 48.97 111 ALA A CA 1
ATOM 852 C C . ALA A 1 111 ? -66.522 21.131 -55.068 1.00 48.97 111 ALA A C 1
ATOM 854 O O . ALA A 1 111 ? -66.406 19.928 -54.846 1.00 48.97 111 ALA A O 1
ATOM 855 N N . ASN A 1 112 ? -67.529 21.871 -54.594 1.00 46.53 112 ASN A N 1
ATOM 856 C CA . ASN A 1 112 ? -68.914 21.394 -54.519 1.00 46.53 112 ASN A CA 1
ATOM 857 C C . ASN A 1 112 ? -69.861 22.545 -54.141 1.00 46.53 112 ASN A C 1
ATOM 859 O O . ASN A 1 112 ? -70.258 22.646 -52.984 1.00 46.53 112 ASN A O 1
ATOM 863 N N . THR A 1 113 ? -70.152 23.453 -55.070 1.00 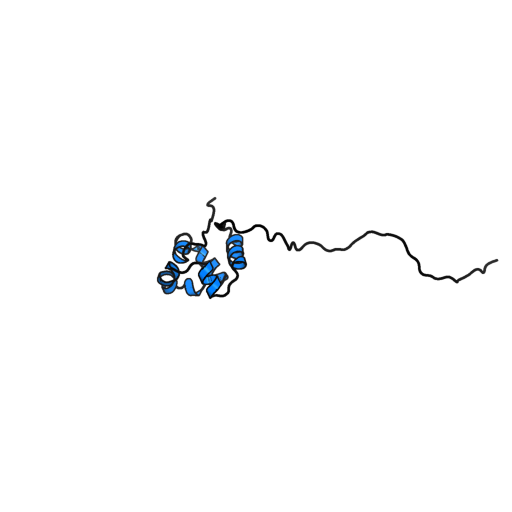50.09 113 THR A N 1
ATOM 864 C CA . THR A 1 113 ? -71.509 23.864 -55.495 1.00 50.09 113 THR A CA 1
ATOM 865 C C . THR A 1 113 ? -71.390 24.854 -56.643 1.00 50.09 113 THR A C 1
ATOM 867 O O . THR A 1 113 ? -70.392 25.609 -56.652 1.00 50.09 113 THR A O 1
#

pLDDT: mean 74.63, std 21.0, range [40.25, 93.38]